Protein AF-A1ZN05-F1 (afdb_monomer_lite)

Secondary structure (DSSP, 8-state):
---S--HHHHHHHHHHHHHHHHHHHHHHHHHHHHHHHHHHTT-HHHHHHHHHHHHHH---HHHHHHHHHHHHHHHHHTT-HHHHHHHHHHHHHTT---TTTGGGHHHHHHTT---

Foldseek 3Di:
DDDPPDVVVVVVVVVVVVVVLVVLQVVLVVLQVVLVVCVVVVVLVVSLVSLVVSVVSDYDLLSQLVSLQVNLVSCVSVVNNVSSLVSLVVSVVSVDDHPVDNVCSVVSNVVVPDD

Structure (mmCIF, N/CA/C/O backbone):
data_AF-A1ZN05-F1
#
_entry.id   AF-A1ZN05-F1
#
loop_
_atom_site.group_PDB
_atom_site.id
_atom_site.type_symbol
_atom_site.label_atom_id
_atom_site.label_alt_id
_atom_site.label_comp_id
_atom_site.label_asym_id
_atom_site.label_entity_id
_atom_site.label_seq_id
_atom_site.pdbx_PDB_ins_code
_atom_site.Cartn_x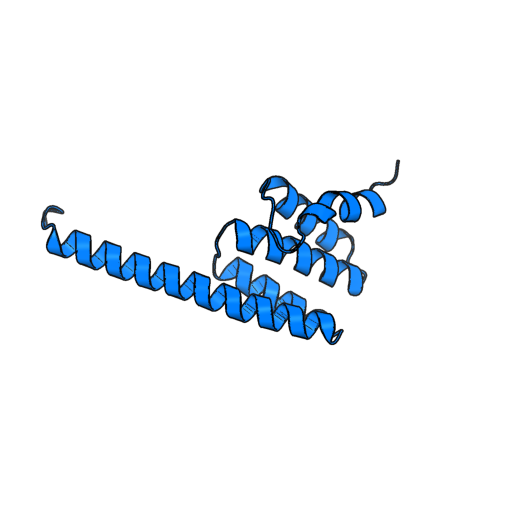
_atom_site.Cartn_y
_atom_site.Cartn_z
_atom_site.occupancy
_atom_site.B_iso_or_equiv
_atom_site.auth_seq_id
_atom_site.auth_comp_id
_atom_site.auth_asym_id
_atom_site.auth_atom_id
_atom_site.pdbx_PDB_model_num
ATOM 1 N N . MET A 1 1 ? 12.243 -34.714 -29.335 1.00 46.16 1 MET A N 1
ATOM 2 C CA . MET A 1 1 ? 13.241 -34.349 -28.305 1.00 46.16 1 MET A CA 1
ATOM 3 C C . MET A 1 1 ? 14.051 -33.169 -28.825 1.00 46.16 1 MET A C 1
ATOM 5 O O . MET A 1 1 ? 15.044 -33.366 -29.507 1.00 46.16 1 MET A O 1
ATOM 9 N N . THR A 1 2 ? 13.582 -31.940 -28.623 1.00 46.62 2 THR A N 1
ATOM 10 C CA . THR A 1 2 ? 14.290 -30.732 -29.077 1.00 46.62 2 THR A CA 1
ATOM 11 C C . THR A 1 2 ? 15.252 -30.284 -27.987 1.00 46.62 2 THR A C 1
ATOM 13 O O . THR A 1 2 ? 14.835 -29.826 -26.926 1.00 46.62 2 THR A O 1
ATOM 16 N N . THR A 1 3 ? 16.540 -30.483 -28.237 1.00 42.81 3 THR A N 1
ATOM 17 C CA . THR A 1 3 ? 17.641 -30.177 -27.324 1.00 42.81 3 THR A CA 1
ATOM 18 C C . THR A 1 3 ? 17.703 -28.680 -27.009 1.00 42.81 3 THR A C 1
ATOM 20 O O . THR A 1 3 ? 17.829 -27.841 -27.900 1.00 42.81 3 THR A O 1
ATOM 23 N N . LEU A 1 4 ? 17.639 -28.364 -25.714 1.00 54.06 4 LEU A N 1
ATOM 24 C CA . LEU A 1 4 ? 17.681 -27.036 -25.088 1.00 54.06 4 LEU A CA 1
ATOM 25 C C . LEU A 1 4 ? 19.055 -26.330 -25.192 1.00 54.06 4 LEU A C 1
ATOM 27 O O . LEU A 1 4 ? 19.435 -25.600 -24.286 1.00 54.06 4 LEU A O 1
ATOM 31 N N . THR A 1 5 ? 19.829 -26.528 -26.260 1.00 52.19 5 THR A N 1
ATOM 32 C CA . THR A 1 5 ? 21.247 -26.114 -26.319 1.00 52.19 5 THR A CA 1
ATOM 33 C C . THR A 1 5 ? 21.588 -25.138 -27.443 1.00 52.19 5 THR A C 1
ATOM 35 O O . THR A 1 5 ? 22.765 -24.924 -27.707 1.00 52.19 5 THR A O 1
ATOM 38 N N . ASN A 1 6 ? 20.609 -24.502 -28.101 1.00 57.28 6 ASN A N 1
ATOM 39 C CA . ASN A 1 6 ? 20.905 -23.420 -29.047 1.00 57.28 6 ASN A CA 1
ATOM 40 C C . ASN A 1 6 ? 20.999 -22.067 -28.302 1.00 57.28 6 ASN A C 1
ATOM 42 O O . ASN A 1 6 ? 19.960 -21.555 -27.859 1.00 57.28 6 ASN A O 1
ATOM 46 N N . PRO A 1 7 ? 22.195 -21.450 -28.177 1.00 63.62 7 PRO A N 1
ATOM 47 C CA . PRO A 1 7 ? 22.388 -20.208 -27.423 1.00 63.62 7 PRO A CA 1
ATOM 48 C C . PRO A 1 7 ? 21.519 -19.054 -27.934 1.00 63.62 7 PRO A C 1
ATOM 50 O O . PRO A 1 7 ? 21.084 -18.213 -27.149 1.00 63.62 7 PRO A O 1
ATOM 53 N N . SER A 1 8 ? 21.200 -19.038 -29.231 1.00 65.12 8 SER A N 1
ATOM 54 C CA . SER A 1 8 ? 20.346 -18.020 -29.854 1.00 65.12 8 SER A CA 1
ATOM 55 C C . SER A 1 8 ? 18.889 -18.113 -29.388 1.00 65.12 8 SER A C 1
ATOM 57 O O . SER A 1 8 ? 18.249 -17.089 -29.145 1.00 65.12 8 SER A O 1
ATOM 59 N N . TYR A 1 9 ? 18.367 -19.332 -29.203 1.00 61.22 9 TYR A N 1
ATOM 60 C CA . TYR A 1 9 ? 17.013 -19.559 -28.684 1.00 61.22 9 TYR A CA 1
ATOM 61 C C . TYR A 1 9 ? 16.910 -19.166 -27.205 1.00 61.22 9 TYR A C 1
ATOM 63 O O . TYR A 1 9 ? 15.972 -18.471 -26.807 1.00 61.22 9 TYR A O 1
ATOM 71 N N . ILE A 1 10 ? 17.912 -19.546 -26.405 1.00 66.75 10 ILE A N 1
ATOM 72 C CA . ILE A 1 10 ? 18.002 -19.173 -24.987 1.00 66.75 10 ILE A CA 1
ATOM 73 C C . ILE A 1 10 ? 18.102 -17.649 -24.848 1.00 66.75 10 ILE A C 1
ATOM 75 O O . ILE A 1 10 ? 17.311 -17.048 -24.123 1.00 66.75 10 ILE A O 1
ATOM 79 N N . LYS A 1 11 ? 19.002 -16.999 -25.598 1.00 70.50 11 LYS A N 1
ATOM 80 C CA . LYS A 1 11 ? 19.182 -15.540 -25.582 1.00 70.50 11 LYS A CA 1
ATOM 81 C C . LYS A 1 11 ? 17.895 -14.802 -25.953 1.00 70.50 11 LYS A C 1
ATOM 83 O O . LYS A 1 11 ? 17.506 -13.886 -25.236 1.00 70.50 11 LYS A O 1
ATOM 88 N N . ASN A 1 12 ? 17.195 -15.223 -27.008 1.00 67.38 12 ASN A N 1
ATOM 89 C CA . ASN A 1 12 ? 15.941 -14.587 -27.420 1.00 67.38 12 ASN A CA 1
ATOM 90 C C . ASN A 1 12 ? 14.825 -14.743 -26.379 1.00 67.38 12 ASN A C 1
ATOM 92 O O . ASN A 1 12 ? 14.124 -13.770 -26.099 1.00 67.38 12 ASN A O 1
ATOM 96 N N . ASN A 1 13 ? 14.678 -15.920 -25.763 1.00 63.97 13 ASN A N 1
ATOM 97 C CA . ASN A 1 13 ? 13.690 -16.122 -24.700 1.00 63.97 13 ASN A CA 1
ATOM 98 C C . ASN A 1 13 ? 14.028 -15.337 -23.430 1.00 63.97 13 ASN A C 1
ATOM 100 O O . ASN A 1 13 ? 13.141 -14.696 -22.870 1.00 63.97 13 ASN A O 1
ATOM 104 N N . ILE A 1 14 ? 15.299 -15.307 -23.017 1.00 66.56 14 ILE A N 1
ATOM 105 C CA . ILE A 1 14 ? 15.755 -14.485 -21.887 1.00 66.56 14 ILE A CA 1
ATOM 106 C C . ILE A 1 14 ? 15.498 -13.002 -22.177 1.00 66.56 14 ILE A C 1
ATOM 108 O O . ILE A 1 14 ? 14.937 -12.303 -21.340 1.00 66.56 14 ILE A O 1
ATOM 112 N N . MET A 1 15 ? 15.830 -12.515 -23.376 1.00 61.97 15 MET A N 1
ATOM 113 C CA . MET A 1 15 ? 15.586 -11.122 -23.767 1.00 61.97 15 MET A CA 1
ATOM 114 C C . MET A 1 15 ? 14.092 -10.786 -23.826 1.00 61.97 15 MET A C 1
ATOM 116 O O . MET A 1 15 ? 13.698 -9.705 -23.392 1.00 61.97 15 MET A O 1
ATOM 120 N N . LYS A 1 16 ? 13.244 -11.693 -24.326 1.00 64.31 16 LYS A N 1
ATOM 121 C CA . LYS A 1 16 ? 11.787 -11.502 -24.378 1.00 64.31 16 LYS A CA 1
ATOM 122 C C . LYS A 1 16 ? 11.168 -11.499 -22.976 1.00 64.31 16 LYS A C 1
ATOM 124 O O . LYS A 1 16 ? 10.370 -10.611 -22.681 1.00 64.31 16 LYS A O 1
ATOM 129 N N . ASN A 1 17 ? 11.588 -12.412 -22.097 1.00 61.44 17 ASN A N 1
ATOM 130 C CA . ASN A 1 17 ? 11.174 -12.423 -20.691 1.00 61.44 17 ASN A CA 1
ATOM 131 C C . ASN A 1 17 ? 11.653 -11.178 -19.944 1.00 61.44 17 ASN A C 1
ATOM 133 O O . ASN A 1 17 ? 10.876 -10.582 -19.204 1.00 61.44 17 ASN A O 1
ATOM 137 N N . ASN A 1 18 ? 12.888 -10.736 -20.184 1.00 61.38 18 ASN A N 1
ATOM 138 C CA . ASN A 1 18 ? 13.415 -9.517 -19.581 1.00 61.38 18 ASN A CA 1
ATOM 139 C C . ASN A 1 18 ? 12.664 -8.282 -20.077 1.00 61.38 18 ASN A C 1
ATOM 141 O O . ASN A 1 18 ? 12.287 -7.464 -19.251 1.00 61.38 18 ASN A O 1
ATOM 145 N N . LYS A 1 19 ? 12.351 -8.169 -21.376 1.00 65.31 19 LYS A N 1
ATOM 146 C CA . LYS A 1 19 ? 11.508 -7.082 -21.907 1.00 65.31 19 LYS A CA 1
ATOM 147 C C . LYS A 1 19 ? 10.101 -7.095 -21.309 1.00 65.31 19 LYS A C 1
ATOM 149 O O . LYS A 1 19 ? 9.604 -6.045 -20.925 1.00 65.31 19 LYS A O 1
ATOM 154 N N . ALA A 1 20 ? 9.475 -8.265 -21.184 1.00 64.38 20 ALA A N 1
ATOM 155 C CA . ALA A 1 20 ? 8.148 -8.395 -20.582 1.00 64.38 20 ALA A CA 1
ATOM 156 C C . ALA A 1 20 ? 8.151 -8.083 -19.074 1.00 64.38 20 ALA A C 1
ATOM 158 O O . ALA A 1 20 ? 7.200 -7.494 -18.569 1.00 64.38 20 ALA A O 1
ATOM 159 N N . LYS A 1 21 ? 9.215 -8.456 -18.351 1.00 61.78 21 LYS A N 1
ATOM 160 C CA . LYS A 1 21 ? 9.416 -8.104 -16.938 1.00 61.78 21 LYS A CA 1
ATOM 161 C C . LYS A 1 21 ? 9.667 -6.604 -16.771 1.00 61.78 21 LYS A C 1
ATOM 163 O O . LYS A 1 21 ? 9.046 -5.989 -15.915 1.00 61.78 21 LYS A O 1
ATOM 168 N N . LEU A 1 22 ? 10.504 -6.018 -17.631 1.00 63.34 22 LEU A N 1
ATOM 169 C CA . LEU A 1 22 ? 10.766 -4.578 -17.664 1.00 63.34 22 LEU A CA 1
ATOM 170 C C . LEU A 1 22 ? 9.483 -3.799 -17.978 1.00 63.34 22 LEU A C 1
ATOM 172 O O . LEU A 1 22 ? 9.209 -2.782 -17.355 1.00 63.34 22 LEU A O 1
ATOM 176 N N . SER A 1 23 ? 8.670 -4.288 -18.914 1.00 74.50 23 SER A N 1
ATOM 177 C CA . SER A 1 23 ? 7.382 -3.684 -19.262 1.00 74.50 23 SER A CA 1
ATOM 178 C C . SER A 1 23 ? 6.392 -3.740 -18.099 1.00 74.50 23 SER A C 1
ATOM 180 O O . SER A 1 23 ? 5.708 -2.751 -17.852 1.00 74.50 23 SER A O 1
ATOM 182 N N . ARG A 1 24 ? 6.338 -4.858 -17.362 1.00 76.75 24 ARG A N 1
ATOM 183 C CA . ARG A 1 24 ? 5.499 -4.992 -16.161 1.00 76.75 24 ARG A CA 1
ATOM 184 C C . ARG A 1 24 ? 5.939 -4.044 -15.050 1.00 76.75 24 ARG A C 1
ATOM 186 O O . ARG A 1 24 ? 5.103 -3.343 -14.495 1.00 76.75 24 ARG A O 1
ATOM 193 N N . SER A 1 25 ? 7.243 -3.931 -14.790 1.00 77.12 25 SER A N 1
ATOM 194 C CA . SER A 1 25 ? 7.748 -2.979 -13.794 1.00 77.12 25 SER A CA 1
ATOM 195 C C . SER A 1 25 ? 7.505 -1.519 -14.193 1.00 77.12 25 SER A C 1
ATOM 197 O O . SER A 1 25 ? 7.180 -0.710 -13.332 1.00 77.12 25 SER A O 1
ATOM 199 N N . HIS A 1 26 ? 7.611 -1.171 -15.481 1.00 86.00 26 HIS A N 1
ATOM 200 C CA . HIS A 1 26 ? 7.263 0.176 -15.956 1.00 86.00 26 HIS A CA 1
ATOM 201 C C . HIS A 1 26 ? 5.768 0.469 -15.787 1.00 86.00 26 HIS A C 1
ATOM 203 O O . HIS A 1 26 ? 5.403 1.541 -15.313 1.00 86.00 26 HIS A O 1
ATOM 209 N N . GLN A 1 27 ? 4.901 -0.486 -16.130 1.00 90.44 27 GLN A N 1
ATOM 210 C CA . GLN A 1 27 ? 3.459 -0.339 -15.948 1.00 90.44 27 GLN A CA 1
ATOM 211 C C . GLN A 1 27 ? 3.080 -0.210 -14.465 1.00 90.44 27 GLN A C 1
ATOM 213 O O . GLN A 1 27 ? 2.252 0.631 -14.126 1.00 90.44 27 GLN A O 1
ATOM 218 N N . ALA A 1 28 ? 3.729 -0.971 -13.579 1.00 91.62 28 ALA A N 1
ATOM 219 C CA . ALA A 1 28 ? 3.562 -0.838 -12.135 1.00 91.62 28 ALA A CA 1
ATOM 220 C C . ALA A 1 28 ? 3.894 0.584 -11.650 1.00 91.62 28 ALA A C 1
ATOM 222 O O . ALA A 1 28 ? 3.106 1.170 -10.919 1.00 91.62 28 ALA A O 1
ATOM 223 N N . ILE A 1 29 ? 5.003 1.175 -12.112 1.00 91.44 29 ILE A N 1
ATOM 224 C CA . ILE A 1 29 ? 5.393 2.546 -11.735 1.00 91.44 29 ILE A CA 1
ATOM 225 C C . ILE A 1 29 ? 4.331 3.571 -12.160 1.00 91.44 29 ILE A C 1
ATOM 227 O O . ILE A 1 29 ? 3.992 4.455 -11.377 1.00 91.44 29 ILE A O 1
ATOM 231 N N . ILE A 1 30 ? 3.775 3.443 -13.368 1.00 94.19 30 ILE A N 1
ATOM 232 C CA . ILE A 1 30 ? 2.717 4.345 -13.853 1.00 94.19 30 ILE A CA 1
ATOM 233 C C . ILE A 1 30 ? 1.469 4.236 -12.966 1.00 94.19 30 ILE A C 1
ATOM 235 O O . ILE A 1 30 ? 0.931 5.252 -12.531 1.00 94.19 30 ILE A O 1
ATOM 239 N N . LEU A 1 31 ? 1.038 3.011 -12.653 1.00 96.31 31 LEU A N 1
ATOM 240 C CA . LEU A 1 31 ? -0.115 2.775 -11.781 1.00 96.31 31 LEU A CA 1
ATOM 241 C C . LEU A 1 31 ? 0.123 3.316 -10.360 1.00 96.31 31 LEU A C 1
ATOM 243 O O . LEU A 1 31 ? -0.783 3.911 -9.784 1.00 96.31 31 LEU A O 1
ATOM 247 N N . MET A 1 32 ? 1.338 3.175 -9.817 1.00 95.50 32 MET A N 1
ATOM 248 C CA . MET A 1 32 ? 1.713 3.750 -8.516 1.00 95.50 32 MET A CA 1
ATOM 249 C C . MET A 1 32 ? 1.607 5.279 -8.524 1.00 95.50 32 MET A C 1
ATOM 251 O O . MET A 1 32 ? 1.082 5.864 -7.582 1.00 95.50 32 MET A O 1
ATOM 255 N N . GLN A 1 33 ? 2.082 5.936 -9.586 1.00 95.56 33 GLN A N 1
ATOM 256 C CA . GLN A 1 33 ? 1.992 7.393 -9.716 1.00 95.56 33 GLN A CA 1
ATOM 257 C C . GLN A 1 33 ? 0.538 7.873 -9.805 1.00 95.56 33 GLN A C 1
ATOM 259 O O . GLN A 1 33 ? 0.181 8.862 -9.166 1.00 95.56 33 GLN A O 1
ATOM 264 N N . GLN A 1 34 ? -0.310 7.151 -10.542 1.00 97.56 34 GLN A N 1
ATOM 265 C CA . GLN A 1 34 ? -1.745 7.439 -10.623 1.00 97.56 34 GLN A CA 1
ATOM 266 C C . GLN A 1 34 ? -2.437 7.255 -9.270 1.00 97.56 34 GLN A C 1
ATOM 268 O O . GLN A 1 34 ? -3.178 8.134 -8.835 1.00 97.56 34 GLN A O 1
ATOM 273 N N . ALA A 1 35 ? -2.152 6.153 -8.572 1.00 97.94 35 ALA A N 1
ATOM 274 C CA . ALA A 1 35 ? -2.679 5.901 -7.234 1.00 97.94 35 ALA A CA 1
ATOM 275 C C . ALA A 1 35 ? -2.282 7.008 -6.246 1.00 97.94 35 ALA A C 1
ATOM 277 O O . ALA A 1 35 ? -3.118 7.484 -5.481 1.00 97.94 35 ALA A O 1
ATOM 278 N N . LYS A 1 36 ? -1.030 7.475 -6.308 1.00 96.25 36 LYS A N 1
ATOM 279 C CA . LYS A 1 36 ? -0.540 8.590 -5.491 1.00 96.25 36 LYS A CA 1
ATOM 280 C C . LYS A 1 36 ? -1.281 9.894 -5.786 1.00 96.25 36 LYS A C 1
ATOM 282 O O . LYS A 1 36 ? -1.702 10.558 -4.848 1.00 96.25 36 LYS A O 1
ATOM 287 N N . GLN A 1 37 ? -1.489 10.242 -7.057 1.00 97.94 37 GLN A N 1
ATOM 288 C CA . GLN A 1 37 ? -2.280 11.428 -7.417 1.00 97.94 37 GLN A CA 1
ATOM 289 C C . GLN A 1 37 ? -3.726 11.340 -6.920 1.00 97.94 37 GLN A C 1
ATOM 291 O O . GLN A 1 37 ? -4.281 12.331 -6.445 1.00 97.94 37 GLN A O 1
ATOM 296 N N . LEU A 1 38 ? -4.340 10.158 -7.018 1.00 98.38 38 LEU A N 1
ATOM 297 C CA . LEU A 1 38 ? -5.687 9.920 -6.502 1.00 98.38 38 LEU A CA 1
ATOM 298 C C . LEU A 1 38 ? -5.732 10.083 -4.980 1.00 98.38 38 LEU A C 1
ATOM 300 O O . LEU A 1 38 ? -6.627 10.757 -4.478 1.00 98.38 38 LEU A O 1
ATOM 304 N N . PHE A 1 39 ? -4.742 9.544 -4.265 1.00 97.94 39 PHE A N 1
ATOM 305 C CA . PHE A 1 39 ? -4.592 9.734 -2.822 1.00 97.94 39 PHE A CA 1
ATOM 306 C C . PHE A 1 39 ? -4.464 11.220 -2.454 1.00 97.94 39 PHE A C 1
ATOM 308 O O . PHE A 1 39 ? -5.203 11.699 -1.601 1.00 97.94 39 PHE A O 1
ATOM 315 N N . GLU A 1 40 ? -3.597 11.969 -3.142 1.00 96.94 40 GLU A N 1
ATOM 316 C CA . GLU A 1 40 ? -3.421 13.419 -2.936 1.00 96.94 40 GLU A CA 1
ATOM 317 C C . GLU A 1 40 ? -4.687 14.228 -3.253 1.00 96.94 40 GLU A C 1
ATOM 319 O O . GLU A 1 40 ? -4.898 15.302 -2.695 1.00 96.94 40 GLU A O 1
ATOM 324 N N . SER A 1 41 ? -5.548 13.700 -4.125 1.00 97.94 41 SER A N 1
ATOM 325 C CA . SER A 1 41 ? -6.849 14.286 -4.468 1.00 97.94 41 SER A CA 1
ATOM 326 C C . SER A 1 41 ? -7.987 13.804 -3.557 1.00 97.94 41 SER A C 1
ATOM 328 O O . SER A 1 41 ? -9.149 14.080 -3.845 1.00 97.94 41 SER A O 1
ATOM 330 N N . ASN A 1 42 ? -7.679 13.066 -2.484 1.00 97.75 42 ASN A N 1
ATOM 331 C CA . ASN A 1 42 ? -8.629 12.429 -1.563 1.00 97.75 42 ASN A CA 1
ATOM 332 C C . ASN A 1 42 ? -9.582 11.402 -2.215 1.00 97.75 42 ASN A C 1
ATOM 334 O O . ASN A 1 42 ? -10.587 11.005 -1.626 1.00 97.75 42 ASN A O 1
ATOM 338 N N . ASN A 1 43 ? -9.253 10.913 -3.414 1.00 98.25 43 ASN A N 1
ATOM 339 C CA . ASN A 1 43 ? -9.982 9.852 -4.115 1.00 98.25 43 ASN A CA 1
ATOM 340 C C . ASN A 1 43 ? -9.499 8.471 -3.644 1.00 98.25 43 ASN A C 1
ATOM 342 O O . ASN A 1 43 ? -8.973 7.664 -4.417 1.00 98.25 43 ASN A O 1
ATOM 346 N N . TYR A 1 44 ? -9.649 8.200 -2.348 1.00 98.31 44 TYR A N 1
ATOM 347 C CA . TYR A 1 44 ? -9.009 7.063 -1.681 1.00 98.31 44 TYR A CA 1
ATOM 348 C C . TYR A 1 44 ? -9.465 5.692 -2.202 1.00 98.31 44 TYR A C 1
ATOM 350 O O . TYR A 1 44 ? -8.637 4.811 -2.424 1.00 98.31 44 TYR A O 1
ATOM 358 N N . ASN A 1 45 ? -10.761 5.514 -2.477 1.00 98.00 45 ASN A N 1
ATOM 359 C CA . ASN A 1 45 ? -11.285 4.245 -2.996 1.00 98.00 45 ASN A CA 1
ATOM 360 C C . ASN A 1 45 ? -10.685 3.880 -4.362 1.00 98.00 45 ASN A C 1
ATOM 362 O O . ASN A 1 45 ? -10.385 2.715 -4.621 1.00 98.00 45 ASN A O 1
ATOM 366 N N . GLU A 1 46 ? -10.483 4.866 -5.237 1.00 98.06 46 GLU A N 1
ATOM 367 C CA . GLU A 1 46 ? -9.821 4.638 -6.522 1.00 98.06 46 GLU A CA 1
ATOM 368 C C . GLU A 1 46 ? -8.325 4.387 -6.323 1.00 98.06 46 GLU A C 1
ATOM 370 O O . GLU A 1 46 ? -7.783 3.448 -6.907 1.00 98.06 46 GLU A O 1
ATOM 375 N N . ALA A 1 47 ? -7.662 5.148 -5.447 1.00 98.56 47 ALA A N 1
ATOM 376 C CA . ALA A 1 47 ? -6.255 4.927 -5.118 1.00 98.56 47 ALA A CA 1
ATOM 377 C C . ALA A 1 47 ? -5.992 3.488 -4.626 1.00 98.56 47 ALA A C 1
ATOM 379 O O . ALA A 1 4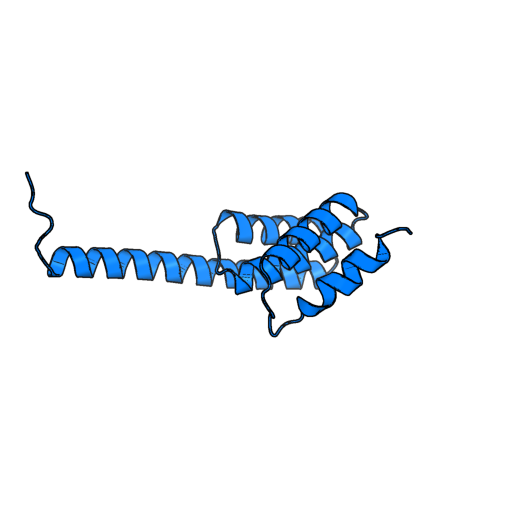7 ? -5.069 2.837 -5.122 1.00 98.56 47 ALA A O 1
ATOM 380 N N . ILE A 1 48 ? -6.847 2.944 -3.750 1.00 98.69 48 ILE A N 1
ATOM 381 C CA . ILE A 1 48 ? -6.781 1.543 -3.288 1.00 98.69 48 ILE A CA 1
ATOM 382 C C . ILE A 1 48 ? -6.852 0.560 -4.462 1.00 98.69 48 ILE A C 1
ATOM 384 O O . ILE A 1 48 ? -6.065 -0.392 -4.521 1.00 98.69 48 ILE A O 1
ATOM 388 N N . GLN A 1 49 ? -7.758 0.781 -5.421 1.00 98.31 49 GLN A N 1
ATOM 389 C CA . GLN A 1 49 ? -7.879 -0.087 -6.597 1.00 98.31 49 GLN A CA 1
ATOM 390 C C . GLN A 1 49 ? -6.607 -0.062 -7.449 1.00 98.31 49 GLN A C 1
ATOM 392 O O . GLN A 1 49 ? -6.140 -1.116 -7.887 1.00 98.31 49 GLN A O 1
ATOM 397 N N . TYR A 1 50 ? -6.017 1.114 -7.672 1.00 98.25 50 TYR A N 1
ATOM 398 C CA . TYR A 1 50 ? -4.780 1.225 -8.447 1.00 98.25 50 TYR A CA 1
ATOM 399 C C . TYR A 1 50 ? -3.583 0.601 -7.723 1.00 98.25 50 TYR A C 1
ATOM 401 O O . TYR A 1 50 ? -2.839 -0.151 -8.354 1.00 98.25 50 TYR A O 1
ATOM 409 N N . TYR A 1 51 ? -3.423 0.819 -6.414 1.00 98.25 51 TYR A N 1
ATOM 410 C CA . TYR A 1 51 ? -2.377 0.142 -5.640 1.00 98.25 51 TYR A CA 1
ATOM 411 C C . TYR A 1 51 ? -2.551 -1.382 -5.641 1.00 98.25 51 TYR A C 1
ATOM 413 O O . TYR A 1 51 ? -1.576 -2.115 -5.787 1.00 98.25 51 TYR A O 1
ATOM 421 N N . THR A 1 52 ? -3.786 -1.879 -5.567 1.00 98.38 52 THR A N 1
ATOM 422 C CA . THR A 1 52 ? -4.061 -3.323 -5.658 1.00 98.38 52 THR A CA 1
ATOM 423 C C . THR A 1 52 ? -3.637 -3.887 -7.014 1.00 98.38 52 THR A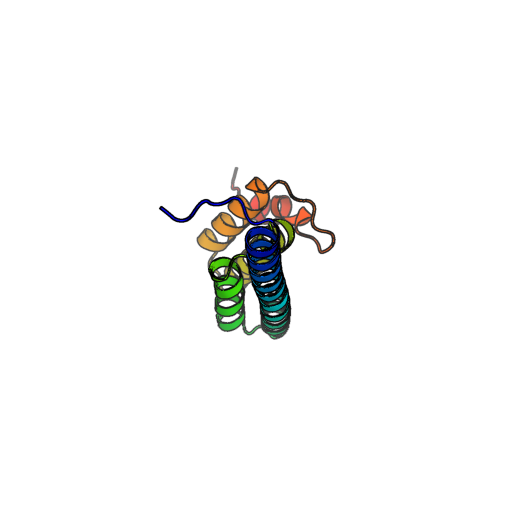 C 1
ATOM 425 O O . THR A 1 52 ? -2.921 -4.884 -7.068 1.00 98.38 52 THR A O 1
ATOM 428 N N . ARG A 1 53 ? -3.938 -3.183 -8.114 1.00 96.88 53 ARG A N 1
ATOM 429 C CA . ARG A 1 53 ? -3.470 -3.576 -9.456 1.00 96.88 53 ARG A CA 1
ATOM 430 C C . ARG A 1 53 ? -1.946 -3.613 -9.574 1.00 96.88 53 ARG A C 1
ATOM 432 O O . ARG A 1 53 ? -1.427 -4.441 -10.317 1.00 96.88 53 ARG A O 1
ATOM 439 N N . VAL A 1 54 ? -1.222 -2.733 -8.878 1.00 96.06 54 VAL A N 1
ATOM 440 C CA . VAL A 1 54 ? 0.253 -2.762 -8.849 1.00 96.06 54 VAL A CA 1
ATOM 441 C C . VAL A 1 54 ? 0.762 -4.066 -8.233 1.00 96.06 54 VAL A C 1
ATOM 443 O O . VAL A 1 54 ? 1.702 -4.662 -8.764 1.00 96.06 54 VAL A O 1
ATOM 446 N N . ILE A 1 55 ? 0.139 -4.507 -7.137 1.00 95.31 55 ILE A N 1
ATOM 447 C CA . ILE A 1 55 ? 0.483 -5.755 -6.445 1.00 95.31 55 ILE A CA 1
ATOM 448 C C . ILE A 1 55 ? 0.160 -6.955 -7.345 1.00 95.31 55 ILE A C 1
ATOM 450 O O . ILE A 1 55 ? 1.044 -7.777 -7.591 1.00 95.31 55 ILE A O 1
ATOM 454 N N . ASP A 1 56 ? -1.048 -7.000 -7.916 1.00 94.38 56 ASP A N 1
ATOM 455 C CA . ASP A 1 56 ? -1.510 -8.092 -8.788 1.00 94.38 56 ASP A CA 1
ATOM 456 C C . ASP A 1 56 ? -0.655 -8.250 -10.054 1.00 94.38 56 ASP A C 1
ATOM 458 O O . ASP A 1 56 ? -0.381 -9.362 -10.510 1.00 94.38 56 ASP A O 1
ATOM 462 N N . LEU A 1 57 ? -0.203 -7.131 -10.632 1.00 90.25 57 LEU A N 1
ATOM 463 C CA . LEU A 1 57 ? 0.662 -7.121 -11.814 1.00 90.25 57 LEU A CA 1
ATOM 464 C C . LEU A 1 57 ? 2.047 -7.735 -11.536 1.00 90.25 57 LEU A C 1
ATOM 466 O O . LEU A 1 57 ? 2.721 -8.211 -12.461 1.00 90.25 57 LEU A O 1
ATOM 470 N N . GLY A 1 58 ? 2.467 -7.720 -10.272 1.00 87.50 58 GLY A N 1
ATOM 471 C CA . GLY A 1 58 ? 3.807 -8.068 -9.837 1.00 87.50 58 GLY A CA 1
ATOM 472 C C . GLY A 1 58 ? 4.801 -6.944 -10.130 1.00 87.50 58 GLY A C 1
ATOM 473 O O . GLY A 1 58 ? 5.018 -6.539 -11.275 1.00 87.50 58 GLY A O 1
ATOM 474 N N . THR A 1 59 ? 5.464 -6.465 -9.083 1.00 89.12 59 THR A N 1
ATOM 475 C CA . THR A 1 59 ? 6.449 -5.380 -9.159 1.00 89.12 59 THR A CA 1
ATOM 476 C C . THR A 1 59 ? 7.743 -5.758 -8.430 1.00 89.12 59 THR A C 1
ATOM 478 O O . THR A 1 59 ? 7.884 -6.867 -7.913 1.00 89.12 59 THR A O 1
ATOM 481 N N . THR A 1 60 ? 8.749 -4.886 -8.456 1.00 90.00 60 THR A N 1
ATOM 482 C CA . THR A 1 60 ? 9.990 -5.106 -7.693 1.00 90.00 60 THR A CA 1
ATOM 483 C C . THR A 1 60 ? 9.711 -5.020 -6.193 1.00 90.00 60 THR A C 1
ATOM 485 O O . THR A 1 60 ? 8.762 -4.359 -5.787 1.00 90.00 60 THR A O 1
ATOM 488 N N . LEU A 1 61 ? 10.550 -5.633 -5.352 1.00 89.88 61 LEU A N 1
ATOM 489 C CA . LEU A 1 61 ? 10.357 -5.572 -3.896 1.00 89.88 61 LEU A CA 1
ATOM 490 C C . LEU A 1 61 ? 10.336 -4.126 -3.369 1.00 89.88 61 LEU A C 1
ATOM 492 O O . LEU A 1 61 ? 9.510 -3.803 -2.527 1.00 89.88 61 LEU A O 1
ATOM 496 N N . ASN A 1 62 ? 11.168 -3.242 -3.933 1.00 89.12 62 ASN A N 1
ATOM 497 C CA . ASN A 1 62 ? 11.175 -1.813 -3.596 1.00 89.12 62 ASN A CA 1
ATOM 498 C C . ASN A 1 62 ? 9.818 -1.157 -3.863 1.00 89.12 62 ASN A C 1
ATOM 500 O O . ASN A 1 62 ? 9.243 -0.515 -2.987 1.00 89.12 62 ASN A O 1
ATOM 504 N N . ASN A 1 63 ? 9.284 -1.359 -5.067 1.00 90.38 63 ASN A N 1
ATOM 505 C CA . ASN A 1 63 ? 7.993 -0.802 -5.442 1.00 90.38 63 ASN A CA 1
ATOM 506 C C . ASN A 1 63 ? 6.850 -1.442 -4.648 1.00 90.38 63 ASN A C 1
ATOM 508 O O . ASN A 1 63 ? 5.874 -0.761 -4.348 1.00 90.38 63 ASN A O 1
ATOM 512 N N . LEU A 1 64 ? 6.960 -2.731 -4.313 1.00 92.50 64 LEU A N 1
ATOM 513 C CA . LEU A 1 64 ? 5.972 -3.445 -3.512 1.00 92.50 64 LEU A CA 1
ATOM 514 C C . LEU A 1 64 ? 5.906 -2.875 -2.094 1.00 92.50 64 LEU A C 1
ATOM 516 O O . LEU A 1 64 ? 4.813 -2.558 -1.641 1.00 92.50 64 LEU A O 1
ATOM 520 N N . ALA A 1 65 ? 7.053 -2.664 -1.440 1.00 92.44 65 ALA A N 1
ATOM 521 C CA . ALA A 1 65 ? 7.116 -2.056 -0.111 1.00 92.44 65 ALA A CA 1
ATOM 522 C C . ALA A 1 65 ? 6.456 -0.667 -0.094 1.00 92.44 65 ALA A C 1
ATOM 524 O O . ALA A 1 65 ? 5.597 -0.401 0.743 1.00 92.44 65 ALA A O 1
ATOM 525 N N . TYR A 1 66 ? 6.782 0.189 -1.071 1.00 93.06 66 TYR A N 1
ATOM 526 C CA . TYR A 1 66 ? 6.146 1.505 -1.209 1.00 93.06 66 TYR A CA 1
ATOM 527 C C . TYR A 1 66 ? 4.638 1.411 -1.470 1.00 93.06 66 TYR A C 1
ATOM 529 O O . TYR A 1 66 ? 3.854 2.151 -0.882 1.00 93.06 66 TYR A O 1
ATOM 537 N N . THR A 1 67 ? 4.228 0.492 -2.344 1.00 95.19 67 THR A N 1
ATOM 538 C CA . THR A 1 67 ? 2.818 0.286 -2.701 1.00 95.19 67 THR A CA 1
ATOM 539 C C . THR A 1 67 ? 1.995 -0.163 -1.500 1.00 95.19 67 THR A C 1
ATOM 541 O O . THR A 1 67 ? 0.926 0.393 -1.270 1.00 95.19 67 THR A O 1
ATOM 544 N N . LEU A 1 68 ? 2.495 -1.132 -0.730 1.00 95.75 68 LEU A N 1
ATOM 545 C CA . LEU A 1 68 ? 1.850 -1.608 0.493 1.00 95.75 68 LEU A CA 1
ATOM 546 C C . LEU A 1 68 ? 1.749 -0.482 1.523 1.00 95.75 68 LEU A C 1
ATOM 548 O O . LEU A 1 68 ? 0.664 -0.223 2.029 1.00 95.75 68 LEU A O 1
ATOM 552 N N . TYR A 1 69 ? 2.834 0.262 1.755 1.00 95.38 69 TYR A N 1
ATOM 553 C CA . TYR A 1 69 ? 2.810 1.395 2.679 1.00 95.38 69 TYR A CA 1
ATOM 554 C C . TYR A 1 69 ? 1.746 2.436 2.312 1.00 95.38 69 TYR A C 1
ATOM 556 O O . TYR A 1 69 ? 0.903 2.785 3.141 1.00 95.38 69 TYR A O 1
ATOM 564 N N . MET A 1 70 ? 1.740 2.889 1.055 1.00 96.12 70 MET A N 1
ATOM 565 C CA . MET A 1 70 ? 0.788 3.900 0.600 1.00 96.12 70 MET A CA 1
ATOM 566 C C . MET A 1 70 ? -0.651 3.380 0.558 1.00 96.12 70 MET A C 1
ATOM 568 O O . MET A 1 70 ? -1.575 4.142 0.853 1.00 96.12 70 MET A O 1
ATOM 572 N N . ARG A 1 71 ? -0.872 2.104 0.213 1.00 97.81 71 ARG A N 1
ATOM 573 C CA . ARG A 1 71 ? -2.210 1.502 0.282 1.00 97.81 71 ARG A CA 1
ATOM 574 C C . ARG A 1 71 ? -2.689 1.421 1.729 1.00 97.81 71 ARG A C 1
ATOM 576 O O . ARG A 1 71 ? -3.835 1.778 1.975 1.00 97.81 71 ARG A O 1
ATOM 583 N N . GLY A 1 72 ? -1.798 1.113 2.672 1.00 96.94 72 GLY A N 1
ATOM 584 C CA . GLY A 1 72 ? -2.082 1.180 4.102 1.00 96.94 72 GLY A CA 1
ATOM 585 C C . GLY A 1 72 ? -2.491 2.581 4.564 1.00 96.94 72 GLY A C 1
ATOM 586 O O . GLY A 1 72 ? -3.559 2.738 5.146 1.00 96.94 72 GLY A O 1
ATOM 587 N N . CYS A 1 73 ? -1.745 3.628 4.190 1.00 95.75 73 CYS A N 1
ATOM 588 C CA . CYS A 1 73 ? -2.146 5.022 4.459 1.00 95.75 73 CYS A CA 1
ATOM 589 C C . CYS A 1 73 ? -3.490 5.388 3.810 1.00 95.75 73 CYS A C 1
ATOM 591 O O . CYS A 1 73 ? -4.260 6.185 4.341 1.00 95.75 73 CYS A O 1
ATOM 593 N N . THR A 1 74 ? -3.791 4.810 2.647 1.00 98.06 74 THR A N 1
ATOM 594 C CA . THR A 1 74 ? -5.070 5.041 1.966 1.00 98.06 74 THR A CA 1
ATOM 595 C C . THR A 1 74 ? -6.224 4.341 2.685 1.00 98.06 74 THR A C 1
ATOM 597 O O . THR A 1 74 ? -7.302 4.919 2.803 1.00 98.06 74 THR A O 1
ATOM 600 N N . TYR A 1 75 ? -6.004 3.126 3.195 1.00 98.44 75 TYR A N 1
ATOM 601 C CA . TYR A 1 75 ? -6.963 2.417 4.041 1.00 98.44 75 TYR A CA 1
ATOM 602 C C . TYR A 1 75 ? -7.205 3.151 5.363 1.00 98.44 75 TYR A C 1
ATOM 604 O O . TYR A 1 75 ? -8.360 3.339 5.742 1.00 98.44 75 TYR A O 1
ATOM 612 N N . GLU A 1 76 ? -6.148 3.656 6.005 1.00 97.00 76 GLU A N 1
ATOM 613 C CA . GLU A 1 76 ? -6.241 4.521 7.189 1.00 97.00 76 GLU A CA 1
ATOM 614 C C . GLU A 1 76 ? -7.152 5.729 6.919 1.00 97.00 76 GLU A C 1
ATOM 616 O O . GLU A 1 76 ? -8.070 6.003 7.693 1.00 97.00 76 GLU A O 1
ATOM 621 N N . ALA A 1 77 ? -6.969 6.400 5.776 1.00 97.38 77 ALA A N 1
ATOM 622 C CA . ALA A 1 77 ? -7.749 7.576 5.393 1.00 97.38 77 ALA A CA 1
ATOM 623 C C . ALA A 1 77 ? -9.252 7.299 5.184 1.00 97.38 77 ALA A C 1
ATOM 625 O O . ALA A 1 77 ? -10.069 8.203 5.362 1.00 97.38 77 ALA A O 1
ATOM 626 N N . VAL A 1 78 ? -9.639 6.064 4.839 1.00 97.94 78 VAL A N 1
ATOM 627 C CA . VAL A 1 78 ? -11.055 5.644 4.752 1.00 97.94 78 VAL A CA 1
ATOM 628 C C . VAL A 1 78 ? -11.563 4.970 6.032 1.00 97.94 78 VAL A C 1
ATOM 630 O O . VAL A 1 78 ? -12.686 4.470 6.054 1.00 97.94 78 VAL A O 1
ATOM 633 N N . GLY A 1 79 ? -10.762 4.968 7.102 1.00 96.69 79 GLY A N 1
ATOM 634 C CA . GLY A 1 79 ? -11.106 4.383 8.399 1.00 96.69 79 GLY A CA 1
ATOM 635 C C . GLY A 1 79 ? -10.932 2.866 8.482 1.00 96.69 79 GLY A C 1
ATOM 636 O O . GLY A 1 79 ? -11.356 2.265 9.467 1.00 96.69 79 GLY A O 1
ATOM 637 N N . ASN A 1 80 ? -10.309 2.241 7.480 1.00 97.50 80 ASN A N 1
ATOM 638 C CA . ASN A 1 80 ? -10.123 0.798 7.421 1.00 97.50 80 ASN A CA 1
ATOM 639 C C . ASN A 1 80 ? -8.787 0.371 8.044 1.00 97.50 80 ASN A C 1
ATOM 641 O O . ASN A 1 80 ? -7.819 0.042 7.358 1.00 97.50 80 ASN A O 1
ATOM 645 N N . ILE A 1 81 ? -8.707 0.472 9.370 1.00 96.12 81 ILE A N 1
ATOM 646 C CA . ILE A 1 81 ? -7.439 0.367 10.105 1.00 96.12 81 ILE A CA 1
ATOM 647 C C . ILE A 1 81 ? -6.855 -1.053 10.090 1.00 96.12 81 ILE A C 1
ATOM 649 O O . ILE A 1 81 ? -5.636 -1.209 10.076 1.00 96.12 81 ILE A O 1
ATOM 653 N N . GLU A 1 82 ? -7.693 -2.092 10.079 1.00 96.00 82 GLU A N 1
ATOM 654 C CA . GLU A 1 82 ? -7.222 -3.482 10.091 1.00 96.00 82 GLU A CA 1
ATOM 655 C C . GLU A 1 82 ? -6.400 -3.794 8.830 1.00 96.00 82 GLU A C 1
ATOM 657 O O . GLU A 1 82 ? -5.253 -4.238 8.919 1.00 96.00 82 GLU A O 1
ATOM 662 N N . GLU A 1 83 ? -6.928 -3.451 7.658 1.00 97.62 83 GLU A N 1
ATOM 663 C CA . GLU A 1 83 ? -6.266 -3.610 6.365 1.00 97.62 83 GLU A CA 1
ATOM 664 C C . GLU A 1 83 ? -5.038 -2.712 6.237 1.00 97.62 83 GLU A C 1
ATOM 666 O O . GLU A 1 83 ? -4.033 -3.137 5.661 1.00 97.62 83 GLU A O 1
ATOM 671 N N . ALA A 1 84 ? -5.077 -1.508 6.818 1.00 97.06 84 ALA A N 1
ATOM 672 C CA . ALA A 1 84 ? -3.906 -0.642 6.886 1.00 97.06 84 ALA A CA 1
ATOM 673 C C . ALA A 1 84 ? -2.753 -1.312 7.646 1.00 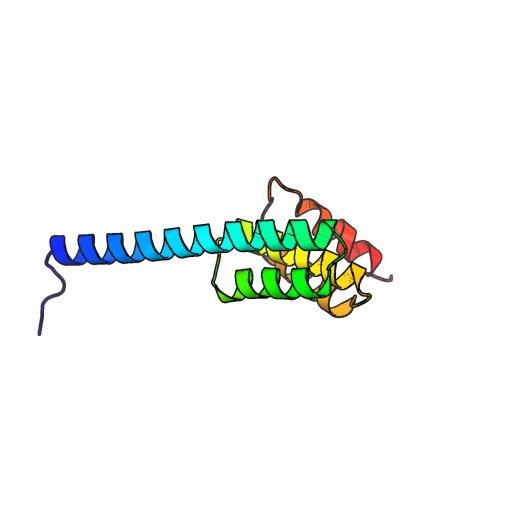97.06 84 ALA A C 1
ATOM 675 O O . ALA A 1 84 ? -1.635 -1.406 7.133 1.00 97.06 84 ALA A O 1
ATOM 676 N N . CYS A 1 85 ? -3.041 -1.856 8.830 1.00 95.12 85 CYS A N 1
ATOM 677 C CA . CYS A 1 85 ? -2.072 -2.586 9.640 1.00 95.12 85 CYS A CA 1
ATOM 678 C C . CYS A 1 85 ? -1.556 -3.847 8.939 1.00 95.12 85 CYS A C 1
ATOM 680 O O . CYS A 1 85 ? -0.366 -4.147 9.041 1.00 95.12 85 CYS A O 1
ATOM 682 N N . ILE A 1 86 ? -2.406 -4.589 8.225 1.00 95.94 86 ILE A N 1
ATOM 683 C CA . ILE A 1 86 ? -1.971 -5.752 7.436 1.00 95.94 86 ILE A CA 1
ATOM 684 C C . ILE A 1 86 ? -0.950 -5.318 6.378 1.00 95.94 86 ILE A C 1
ATOM 686 O O . ILE A 1 86 ? 0.149 -5.873 6.331 1.00 95.94 86 ILE A O 1
ATOM 690 N N . ASP A 1 87 ? -1.271 -4.299 5.580 1.00 97.00 87 ASP A N 1
ATOM 691 C CA . ASP A 1 87 ? -0.384 -3.813 4.521 1.00 97.00 87 ASP A CA 1
ATOM 692 C C . ASP A 1 87 ? 0.941 -3.268 5.072 1.00 97.00 87 ASP A C 1
ATOM 694 O O . ASP A 1 87 ? 2.010 -3.563 4.530 1.00 97.00 87 ASP A O 1
ATOM 698 N N . TRP A 1 88 ? 0.902 -2.518 6.175 1.00 94.75 88 TRP A N 1
ATOM 699 C CA . TRP A 1 88 ? 2.107 -2.020 6.840 1.00 94.75 88 TRP A CA 1
ATOM 700 C C . TRP A 1 88 ? 2.971 -3.146 7.408 1.00 94.75 88 TRP A C 1
ATOM 702 O O . TRP A 1 88 ? 4.186 -3.131 7.213 1.00 94.75 88 TRP A O 1
ATOM 712 N N . ASN A 1 89 ? 2.375 -4.161 8.034 1.00 94.06 89 ASN A N 1
ATOM 713 C CA . ASN A 1 89 ? 3.121 -5.328 8.511 1.00 94.06 89 ASN A CA 1
ATOM 714 C C . ASN A 1 89 ? 3.778 -6.093 7.353 1.00 94.06 89 ASN A C 1
ATOM 716 O O . ASN A 1 89 ? 4.933 -6.506 7.461 1.00 94.06 89 ASN A O 1
ATOM 720 N N . GLU A 1 90 ? 3.074 -6.273 6.234 1.00 93.88 90 GLU A N 1
ATOM 721 C CA . GLU A 1 90 ? 3.657 -6.891 5.040 1.00 93.88 90 GLU A CA 1
ATOM 722 C C . GLU A 1 90 ? 4.799 -6.042 4.466 1.00 93.88 90 GLU A C 1
ATOM 724 O O . GLU A 1 90 ? 5.854 -6.587 4.140 1.00 93.88 90 GLU A O 1
ATOM 729 N N . ALA A 1 91 ? 4.653 -4.713 4.418 1.00 92.44 91 ALA A N 1
ATOM 730 C CA . ALA A 1 91 ? 5.730 -3.814 4.004 1.00 92.44 91 ALA A CA 1
ATOM 731 C C . ALA A 1 91 ? 6.963 -3.928 4.921 1.00 92.44 91 ALA A C 1
ATOM 733 O O . ALA A 1 91 ? 8.087 -4.013 4.421 1.00 92.44 91 ALA A O 1
ATOM 734 N N . GLN A 1 92 ? 6.761 -4.000 6.243 1.00 90.56 92 GLN A N 1
ATOM 735 C CA . GLN A 1 92 ? 7.840 -4.150 7.226 1.00 90.56 92 GLN A CA 1
ATOM 736 C C . GLN A 1 92 ? 8.618 -5.457 7.026 1.00 90.56 92 GLN A C 1
ATOM 738 O O . GLN A 1 92 ? 9.850 -5.456 7.048 1.00 90.56 92 GLN A O 1
ATOM 743 N N . LYS A 1 93 ? 7.919 -6.571 6.767 1.00 91.25 93 LYS A N 1
ATOM 744 C CA . LYS A 1 93 ? 8.543 -7.888 6.533 1.00 91.25 93 LYS A CA 1
ATOM 745 C C . LYS A 1 93 ? 9.488 -7.903 5.332 1.00 91.25 93 LYS A C 1
ATOM 747 O O . LYS A 1 93 ? 10.404 -8.723 5.297 1.00 91.25 93 LYS A O 1
ATOM 752 N N . LEU A 1 94 ? 9.290 -7.014 4.356 1.00 88.94 94 LEU A N 1
ATOM 753 C CA . LEU A 1 94 ? 10.187 -6.899 3.204 1.00 88.94 94 LEU A CA 1
ATOM 754 C C . LEU A 1 94 ? 11.558 -6.317 3.583 1.00 88.94 94 LEU A C 1
ATOM 756 O O . LEU A 1 94 ? 12.509 -6.517 2.828 1.00 88.94 94 LEU A O 1
ATOM 760 N N . ASN A 1 95 ? 11.668 -5.639 4.735 1.00 84.25 95 ASN A N 1
ATOM 761 C CA . ASN A 1 95 ? 12.898 -5.042 5.262 1.00 84.25 95 ASN A CA 1
ATOM 762 C C . ASN A 1 95 ? 13.640 -4.183 4.219 1.00 84.25 95 ASN A C 1
ATOM 764 O O . ASN A 1 95 ? 14.854 -4.293 4.029 1.00 84.25 95 ASN A O 1
ATOM 768 N N . ILE A 1 96 ? 12.881 -3.371 3.479 1.00 83.06 96 ILE A N 1
ATOM 769 C CA . ILE A 1 96 ? 13.408 -2.498 2.432 1.00 83.06 96 ILE A CA 1
ATOM 770 C C . ILE A 1 96 ? 13.328 -1.052 2.886 1.00 83.06 96 ILE A C 1
ATOM 772 O O . ILE A 1 96 ? 12.246 -0.544 3.154 1.00 83.06 96 ILE A O 1
ATOM 776 N N . VAL A 1 97 ? 14.472 -0.376 2.846 1.00 70.75 97 VAL A N 1
ATOM 777 C CA . VAL A 1 97 ? 14.556 1.080 2.965 1.00 70.75 97 VAL A CA 1
ATOM 778 C C . VAL A 1 97 ? 14.258 1.672 1.590 1.00 70.75 97 VAL A C 1
ATOM 780 O O . VAL A 1 97 ? 15.055 1.548 0.654 1.00 70.75 97 VAL A O 1
ATOM 783 N N . HIS A 1 98 ? 13.078 2.268 1.432 1.00 69.69 98 HIS A N 1
ATOM 784 C CA . HIS A 1 98 ? 12.684 2.929 0.189 1.00 69.69 98 HIS A CA 1
ATOM 785 C C . HIS A 1 98 ? 12.949 4.427 0.299 1.00 69.69 98 HIS A C 1
ATOM 787 O O . HIS A 1 98 ? 12.416 5.089 1.183 1.00 69.69 98 HIS A O 1
ATOM 793 N N . SER A 1 99 ? 13.654 4.999 -0.679 1.00 68.69 99 SER A N 1
ATOM 794 C CA . SER A 1 99 ? 14.036 6.423 -0.709 1.00 68.69 99 SER A CA 1
ATOM 795 C C . SER A 1 99 ? 12.872 7.429 -0.691 1.00 68.69 99 SER A C 1
ATOM 797 O O . SER A 1 99 ? 13.111 8.628 -0.599 1.00 68.69 99 SER A O 1
ATOM 799 N N . LEU A 1 100 ? 11.625 6.957 -0.805 1.00 66.06 100 LEU A N 1
ATOM 800 C CA . LEU A 1 100 ? 10.398 7.764 -0.789 1.00 66.06 100 LEU A CA 1
ATOM 801 C C . LEU A 1 100 ? 9.565 7.600 0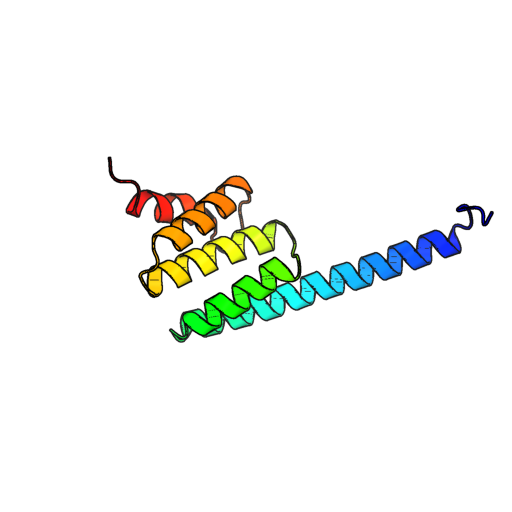.498 1.00 66.06 100 LEU A C 1
ATOM 803 O O . LEU A 1 100 ? 8.423 8.049 0.511 1.00 66.06 100 LEU A O 1
ATOM 807 N N . GLY A 1 101 ? 10.100 6.969 1.553 1.00 59.44 101 GLY A N 1
ATOM 808 C CA . GLY A 1 101 ? 9.505 7.049 2.895 1.00 59.44 101 GLY A CA 1
ATOM 809 C C . GLY A 1 101 ? 8.643 5.868 3.354 1.00 59.44 101 GLY A C 1
ATOM 810 O O . GLY A 1 101 ? 7.688 6.080 4.087 1.00 59.44 101 GLY A O 1
ATOM 811 N N . VAL A 1 102 ? 8.982 4.622 2.997 1.00 60.66 102 VAL A N 1
ATOM 812 C CA . VAL A 1 102 ? 8.448 3.443 3.737 1.00 60.66 102 VAL A CA 1
ATOM 813 C C . VAL A 1 102 ? 9.030 3.327 5.151 1.00 60.66 102 VAL A C 1
ATOM 815 O O . VAL A 1 102 ? 8.577 2.511 5.944 1.00 60.66 102 VAL A O 1
ATOM 818 N N . ASP A 1 103 ? 10.011 4.160 5.490 1.00 65.19 103 ASP A N 1
ATOM 819 C CA . ASP A 1 103 ? 10.694 4.157 6.786 1.00 65.19 103 ASP A CA 1
ATOM 820 C C . ASP A 1 103 ? 9.758 4.551 7.950 1.00 65.19 103 ASP A C 1
ATOM 822 O O . ASP A 1 103 ? 10.078 4.322 9.111 1.00 65.19 103 ASP A O 1
ATOM 826 N N . PHE A 1 104 ? 8.564 5.079 7.652 1.00 70.75 104 PHE A N 1
ATOM 827 C CA . PHE A 1 104 ? 7.526 5.411 8.635 1.00 70.75 104 PHE A CA 1
ATOM 828 C C . PHE A 1 104 ? 6.534 4.267 8.902 1.00 70.75 104 PHE A C 1
ATOM 830 O O . PHE A 1 104 ? 5.541 4.475 9.597 1.00 70.75 104 PHE A O 1
ATOM 837 N N . VAL A 1 105 ? 6.755 3.063 8.358 1.00 81.75 105 VAL A N 1
ATOM 838 C CA . VAL A 1 105 ? 5.893 1.893 8.627 1.00 81.75 105 VAL A CA 1
ATOM 839 C C . VAL A 1 105 ? 5.817 1.593 10.130 1.00 81.75 105 VAL A C 1
ATOM 841 O O . VAL A 1 105 ? 4.734 1.318 10.643 1.00 81.75 105 VAL A O 1
ATOM 844 N N . GLU A 1 106 ? 6.937 1.701 10.850 1.00 82.94 106 GLU A N 1
ATOM 845 C CA . GLU A 1 106 ? 6.971 1.523 12.308 1.00 82.94 106 GLU A CA 1
ATOM 846 C C . GLU A 1 106 ? 6.143 2.584 13.037 1.00 82.94 106 GLU A C 1
ATOM 848 O O . GLU A 1 106 ? 5.360 2.254 13.926 1.00 82.94 106 GLU A O 1
ATOM 853 N N . GLU A 1 107 ? 6.259 3.848 12.625 1.00 85.00 107 GLU A N 1
ATOM 854 C CA . GLU A 1 107 ? 5.466 4.942 13.187 1.00 85.00 107 GLU A CA 1
ATOM 855 C C . GLU A 1 107 ? 3.970 4.706 12.945 1.00 85.00 107 GLU A C 1
ATOM 857 O O . GLU A 1 107 ? 3.170 4.811 13.875 1.00 85.00 107 GLU A O 1
ATOM 862 N N . ALA A 1 108 ? 3.591 4.323 11.724 1.00 86.00 108 ALA A N 1
ATOM 863 C CA . ALA A 1 108 ? 2.208 4.042 11.360 1.00 86.00 108 ALA A CA 1
ATOM 864 C C . ALA A 1 108 ? 1.609 2.902 12.199 1.00 86.00 108 ALA A C 1
ATOM 866 O O . ALA A 1 108 ? 0.527 3.063 12.762 1.00 86.00 108 ALA A O 1
ATOM 867 N N . LEU A 1 109 ? 2.336 1.793 12.368 1.00 87.25 109 LEU A N 1
ATOM 868 C CA . LEU A 1 109 ? 1.908 0.675 13.213 1.00 87.25 109 LEU A CA 1
ATOM 869 C C . LEU A 1 109 ? 1.835 1.065 14.696 1.00 87.25 109 LEU A C 1
ATOM 871 O O . LEU A 1 109 ? 0.897 0.664 15.384 1.00 87.25 109 LEU A O 1
ATOM 875 N N . SER A 1 110 ? 2.780 1.871 15.190 1.00 88.12 110 SER A N 1
ATOM 876 C CA . SER A 1 110 ? 2.839 2.264 16.605 1.00 88.12 110 SER A CA 1
ATOM 877 C C . SER A 1 110 ? 1.607 3.047 17.071 1.00 88.12 110 SER A C 1
ATOM 879 O O . SER A 1 110 ? 1.203 2.918 18.223 1.00 88.12 110 SER A O 1
ATOM 881 N N . LYS A 1 111 ? 0.951 3.794 16.168 1.00 88.44 111 LYS A N 1
ATOM 882 C CA . LYS A 1 111 ? -0.313 4.497 16.454 1.00 88.44 111 LYS A CA 1
ATOM 883 C C . LYS A 1 111 ? -1.441 3.551 16.872 1.00 88.44 111 LYS A C 1
ATOM 885 O O . LYS A 1 111 ? -2.349 3.973 17.584 1.00 88.44 111 LYS A O 1
ATOM 890 N N . TYR A 1 112 ? -1.398 2.303 16.406 1.00 86.56 112 TYR A N 1
ATOM 891 C CA . TYR A 1 112 ? -2.476 1.323 16.565 1.00 86.56 112 TYR A CA 1
ATOM 892 C C . TYR A 1 112 ? -2.081 0.108 17.407 1.00 86.56 112 TYR A C 1
ATOM 894 O O . TYR A 1 112 ? -2.929 -0.726 17.722 1.00 86.56 112 TYR A O 1
ATOM 902 N N . GLN A 1 113 ? -0.817 0.017 17.816 1.00 75.31 113 GLN A N 1
ATOM 903 C CA . GLN A 1 113 ? -0.387 -0.919 18.845 1.00 75.31 113 GLN A CA 1
ATOM 904 C C . GLN A 1 113 ? -0.749 -0.331 20.213 1.00 75.31 113 GLN A C 1
ATOM 906 O O . GLN A 1 113 ? -0.074 0.548 20.744 1.00 75.31 113 GLN A O 1
ATOM 911 N N . VAL A 1 114 ? -1.870 -0.795 20.762 1.00 58.00 114 VAL A N 1
ATOM 912 C CA . VAL A 1 114 ? -2.284 -0.493 22.135 1.00 58.00 114 VAL A CA 1
ATOM 913 C C . VAL A 1 114 ? -1.439 -1.354 23.081 1.00 58.00 114 VAL A C 1
ATOM 915 O O . VAL A 1 114 ? -1.377 -2.569 22.895 1.00 58.00 114 VAL A O 1
ATOM 918 N N . ASN A 1 115 ? -0.777 -0.721 24.057 1.00 45.19 115 ASN A N 1
ATOM 919 C CA . ASN A 1 115 ? -0.162 -1.402 25.209 1.00 45.19 115 ASN A CA 1
ATOM 920 C C . ASN A 1 115 ? -1.191 -2.206 26.011 1.00 45.19 115 ASN A C 1
ATOM 922 O O . ASN A 1 115 ? -2.298 -1.667 26.241 1.00 45.19 115 ASN A O 1
#

InterPro domains:
  IPR011990 Tetratricopeptide-like helical domain superfamily [G3DSA:1.25.40.10] (30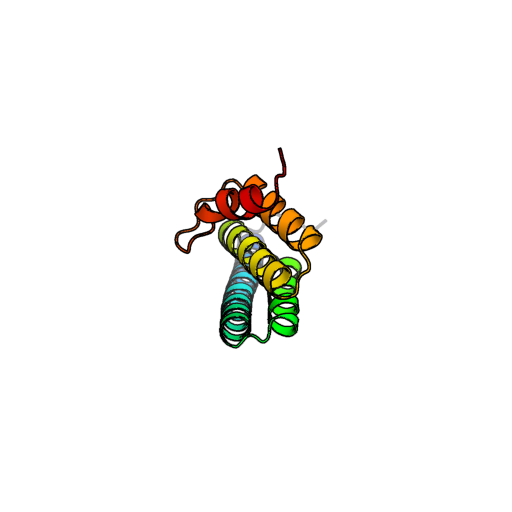-113)
  IPR011990 Tetratricopeptide-like helical domain superfamily [SSF48452] (26-95)
  IPR019734 Tetratricopeptide repeat [PF13181] (38-57)
  IPR019734 Tetratricopeptide repeat [PF13181] (67-95)
  IPR019734 Tetratricopeptide repeat [SM00028] (28-61)
  IPR019734 Tetratricopeptide repeat [SM00028] (65-98)

Organism: NCBI:txid313606

Sequence (115 aa):
MTTLTNPSYIKNNIMKNNKAKLSRSHQAIILMQQAKQLFESNNYNEAIQYYTRVIDLGTTLNNLAYTLYMRGCTYEAVGNIEEACIDWNEAQKLNIVHSLGVDFVEEALSKYQVN

Radius of gyration: 17.95 Å; chains: 1; bounding box: 34×49×55 Å

pLDDT: mean 84.23, std 15.57, range [42.81, 98.69]